Protein AF-A0A447TXH5-F1 (afdb_monomer_lite)

Organism: Salmonella enterica I (NCBI:txid59201)

Radius of gyration: 27.58 Å; chains: 1; bounding box: 100×33×68 Å

Secondary structure (DSSP, 8-state):
-EEEETTTTEEEEEE--S-GGG-HHHHHHHHHHHHHHHHHHHTTTS---EEEEEE--TTS---HHHHHHHHHHHHHTT-SEEEEEEHHHHHHHHHTS-HHHHHHHH--PPPTT-GGGGGGHHHHHHHHHHHHHHHHHHHHHHHHTS---------------------

Sequence (167 aa):
MMVFIKGQGVYYQVYAPEDASNNVLAAVNKIKDDFEGLRDYWHDICPIKKYYFVLNDKYKGSLPQLHKELIVLQSDFNLIDTGVIVAKDLERELFNLPDDMIRSVVGHLPDIDHEEYMFVSGFTCFISAWINFEKIARHKVFSAKQPNRPLFYRESSQCFSKKQNNF

Structure (mmCIF, N/CA/C/O backbone):
data_AF-A0A447TXH5-F1
#
_entry.id   AF-A0A447TXH5-F1
#
loop_
_atom_site.group_PDB
_atom_site.id
_atom_site.type_symbol
_atom_site.label_atom_id
_atom_site.label_alt_id
_atom_site.label_comp_id
_atom_site.label_asym_id
_atom_site.label_entity_id
_atom_site.label_seq_id
_atom_site.pdbx_PDB_ins_code
_atom_site.Cartn_x
_atom_site.Cartn_y
_atom_site.Cartn_z
_atom_site.occupancy
_atom_site.B_iso_or_equiv
_atom_site.auth_seq_id
_atom_site.auth_comp_id
_atom_site.auth_asym_id
_atom_site.auth_atom_id
_atom_site.pdbx_PDB_model_num
ATOM 1 N N . MET A 1 1 ? -7.672 -0.986 -6.796 1.00 77.50 1 MET A N 1
ATOM 2 C CA .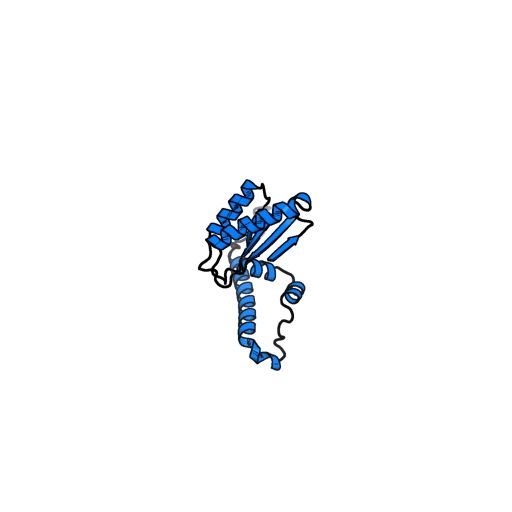 MET A 1 1 ? -7.638 -2.471 -6.796 1.00 77.50 1 MET A CA 1
ATOM 3 C C . MET A 1 1 ? -7.196 -2.906 -5.411 1.00 77.50 1 MET A C 1
ATOM 5 O O . MET A 1 1 ? -6.283 -2.276 -4.900 1.00 77.50 1 MET A O 1
ATOM 9 N N . MET A 1 2 ? -7.824 -3.920 -4.812 1.00 84.56 2 MET A N 1
ATOM 10 C CA . MET A 1 2 ? -7.513 -4.368 -3.446 1.00 84.56 2 MET A CA 1
ATOM 11 C C . MET A 1 2 ? -6.781 -5.715 -3.484 1.00 84.56 2 MET A C 1
ATOM 13 O O . MET A 1 2 ? -7.217 -6.633 -4.178 1.00 84.56 2 MET A O 1
ATOM 17 N N . VAL A 1 3 ? -5.688 -5.835 -2.734 1.00 88.25 3 VAL A N 1
ATOM 18 C CA . VAL A 1 3 ? -4.932 -7.082 -2.533 1.00 88.25 3 VAL A CA 1
ATOM 19 C C . VAL A 1 3 ? -4.923 -7.392 -1.041 1.00 88.25 3 VAL A C 1
ATOM 21 O O . VAL A 1 3 ? -4.721 -6.489 -0.235 1.00 88.25 3 VAL A O 1
ATOM 24 N N . PHE A 1 4 ? -5.138 -8.647 -0.644 1.00 91.00 4 PHE A N 1
ATOM 25 C CA . PHE A 1 4 ? -5.174 -9.014 0.773 1.00 91.00 4 PHE A CA 1
ATOM 26 C C . PHE A 1 4 ? -4.431 -10.316 1.070 1.00 91.00 4 PHE A C 1
ATOM 28 O O . PHE A 1 4 ? -4.410 -11.246 0.264 1.00 91.00 4 PHE A O 1
ATOM 35 N N . ILE A 1 5 ? -3.845 -10.387 2.264 1.00 90.12 5 ILE A N 1
ATOM 36 C CA . ILE A 1 5 ? -3.138 -11.559 2.783 1.00 90.12 5 ILE A CA 1
ATOM 37 C C . ILE A 1 5 ? -3.954 -12.122 3.948 1.00 90.12 5 ILE A C 1
ATOM 39 O O . ILE A 1 5 ? -3.801 -11.711 5.102 1.00 90.12 5 ILE A O 1
ATOM 43 N N . LYS A 1 6 ? -4.823 -13.093 3.638 1.00 82.75 6 LYS A N 1
ATOM 44 C CA . LYS A 1 6 ? -5.807 -13.670 4.574 1.00 82.75 6 LYS A CA 1
ATOM 45 C C . LYS A 1 6 ? -5.207 -14.098 5.918 1.00 82.75 6 LYS A C 1
ATOM 47 O O . LYS A 1 6 ? -5.761 -13.793 6.965 1.00 82.75 6 LYS A O 1
ATOM 52 N N . GLY A 1 7 ? -4.067 -14.793 5.898 1.00 85.50 7 GLY A N 1
ATOM 53 C CA . GLY A 1 7 ? -3.440 -15.329 7.114 1.00 85.50 7 GLY A CA 1
ATOM 54 C C . GLY A 1 7 ? -2.916 -14.260 8.079 1.00 85.50 7 GLY A C 1
ATOM 55 O O . GLY A 1 7 ? -2.661 -14.559 9.241 1.00 85.50 7 GLY A O 1
ATOM 56 N N . GLN A 1 8 ? -2.763 -13.020 7.612 1.00 89.25 8 GLN A N 1
ATOM 57 C CA . GLN A 1 8 ? -2.151 -11.937 8.379 1.00 89.25 8 GLN A CA 1
ATOM 58 C C . GLN A 1 8 ? -3.120 -10.775 8.653 1.00 89.25 8 GLN A C 1
ATOM 60 O O . GLN A 1 8 ? -2.806 -9.912 9.472 1.00 89.25 8 GLN A O 1
ATOM 65 N N . GLY A 1 9 ? -4.296 -10.751 8.011 1.00 91.31 9 GLY A N 1
ATOM 66 C CA . GLY A 1 9 ? -5.237 -9.627 8.100 1.00 91.31 9 GLY A CA 1
ATOM 67 C C . GLY A 1 9 ? -4.660 -8.336 7.512 1.00 91.31 9 GLY A C 1
ATOM 68 O O . GLY A 1 9 ? -4.902 -7.254 8.046 1.00 91.31 9 GLY A O 1
ATOM 69 N N . VAL A 1 10 ? -3.836 -8.462 6.466 1.00 94.69 10 VAL A N 1
ATOM 70 C CA . VAL A 1 10 ? -3.151 -7.339 5.812 1.00 94.69 10 VAL A CA 1
ATOM 71 C C . VAL A 1 10 ? -3.834 -7.033 4.493 1.00 94.69 10 VAL A C 1
ATOM 73 O O . VAL A 1 10 ? -4.009 -7.932 3.669 1.00 94.69 10 VAL A O 1
ATOM 76 N N . TYR A 1 11 ? -4.178 -5.767 4.295 1.00 95.00 11 TYR A N 1
ATOM 77 C CA . TYR A 1 11 ? -4.883 -5.282 3.119 1.00 95.00 11 TYR A CA 1
ATOM 78 C C . TYR A 1 11 ? -4.099 -4.144 2.465 1.00 95.00 11 TYR A C 1
ATOM 80 O O . TYR A 1 11 ? -3.591 -3.254 3.147 1.00 95.00 11 TYR A O 1
ATOM 88 N N . TYR A 1 12 ? -4.006 -4.190 1.140 1.00 94.50 12 TYR A N 1
ATOM 89 C CA . TYR A 1 12 ? -3.311 -3.224 0.300 1.00 94.50 12 TYR A CA 1
ATOM 90 C C . TYR A 1 12 ? -4.289 -2.645 -0.716 1.00 94.50 12 TYR A C 1
ATOM 92 O O . TYR A 1 12 ? -4.738 -3.350 -1.625 1.00 94.50 12 TYR A O 1
ATOM 100 N N . GLN A 1 13 ? -4.581 -1.354 -0.592 1.00 93.31 13 GLN A N 1
ATOM 101 C CA . GLN A 1 13 ? -5.396 -0.631 -1.556 1.00 93.31 13 GLN A CA 1
ATOM 102 C C . GLN A 1 13 ? -4.504 0.081 -2.568 1.00 93.31 13 GLN A C 1
ATOM 104 O O . GLN A 1 13 ? -3.811 1.039 -2.236 1.00 93.31 13 GLN A O 1
ATOM 109 N N . VAL A 1 14 ? -4.535 -0.376 -3.818 1.00 91.19 14 VAL A N 1
ATOM 110 C CA . VAL A 1 14 ? -3.768 0.206 -4.924 1.00 91.19 14 VAL A CA 1
ATOM 111 C C . VAL A 1 14 ? -4.558 1.329 -5.581 1.00 9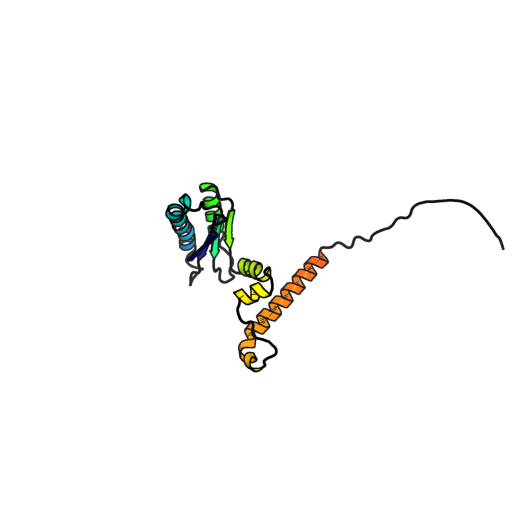1.19 14 VAL A C 1
ATOM 113 O O . VAL A 1 14 ? -5.638 1.097 -6.148 1.00 91.19 14 VAL A O 1
ATOM 116 N N . TYR A 1 15 ? -3.975 2.526 -5.547 1.00 88.19 15 TYR A N 1
ATOM 117 C CA . TYR A 1 15 ? -4.491 3.747 -6.146 1.00 88.19 15 TYR A CA 1
ATOM 118 C C . TYR A 1 15 ? -3.459 4.366 -7.099 1.00 88.19 15 TYR A C 1
ATOM 120 O O . TYR A 1 15 ? -2.410 4.867 -6.693 1.00 88.19 15 TYR A O 1
ATOM 128 N N . ALA A 1 16 ? -3.777 4.337 -8.393 1.00 83.12 16 ALA A N 1
ATOM 129 C CA . ALA A 1 16 ? -2.930 4.854 -9.462 1.00 83.12 16 ALA A CA 1
ATOM 130 C C . ALA A 1 16 ? -3.722 5.832 -10.347 1.00 83.12 16 ALA A C 1
ATOM 132 O O . ALA A 1 16 ? -4.208 5.437 -11.405 1.00 83.12 16 ALA A O 1
ATOM 133 N N . PRO A 1 17 ? -3.919 7.089 -9.907 1.00 74.88 17 PRO A N 1
ATOM 134 C CA . PRO A 1 17 ? -4.627 8.083 -10.703 1.00 74.88 17 PRO A CA 1
ATOM 135 C C . PRO A 1 17 ? -3.781 8.527 -11.904 1.00 74.88 17 PRO A C 1
ATOM 137 O O . PRO A 1 17 ? -2.564 8.696 -11.789 1.00 74.88 17 PRO A O 1
ATOM 140 N N . GLU A 1 18 ? -4.428 8.790 -13.042 1.00 69.50 18 GLU A N 1
ATOM 141 C CA . GLU A 1 18 ? -3.750 9.383 -14.202 1.00 69.50 18 GLU A CA 1
ATOM 142 C C . GLU A 1 18 ? -3.209 10.784 -13.887 1.00 69.50 18 GLU A C 1
ATOM 144 O O . GLU A 1 18 ? -2.097 11.092 -14.300 1.00 69.50 18 GLU A O 1
ATOM 149 N N . ASP A 1 19 ? -3.898 11.580 -13.061 1.00 65.75 19 ASP A N 1
ATOM 150 C CA . ASP A 1 19 ? -3.444 12.898 -12.600 1.00 65.75 19 ASP A CA 1
ATOM 151 C C . ASP A 1 19 ? -3.425 13.000 -11.068 1.00 65.75 19 ASP A C 1
ATOM 153 O O . ASP A 1 19 ? -4.430 13.271 -10.411 1.00 65.75 19 ASP A O 1
ATOM 157 N N . ALA A 1 20 ? -2.241 12.820 -10.477 1.00 57.44 20 ALA A N 1
ATOM 158 C CA . ALA A 1 20 ? -2.044 12.885 -9.026 1.00 57.44 20 ALA A CA 1
ATOM 159 C C . ALA A 1 20 ? -2.152 14.313 -8.446 1.00 57.44 20 ALA A C 1
ATOM 161 O O . ALA A 1 20 ? -2.422 14.479 -7.258 1.00 57.44 20 ALA A O 1
ATOM 162 N N . SER A 1 21 ? -1.941 15.353 -9.263 1.00 57.94 21 SER A N 1
ATOM 163 C CA . SER A 1 21 ? -1.790 16.738 -8.789 1.00 57.94 21 SER A CA 1
ATOM 164 C C . SER A 1 21 ? -3.104 17.453 -8.446 1.00 57.94 21 SER A C 1
ATOM 166 O O . SER A 1 21 ? -3.064 18.411 -7.683 1.00 57.94 21 SER A O 1
ATOM 168 N N . ASN A 1 22 ? -4.256 16.981 -8.935 1.00 57.34 22 ASN A N 1
ATOM 169 C CA . ASN A 1 22 ? -5.542 17.675 -8.752 1.00 57.34 22 ASN A CA 1
ATOM 170 C C . ASN A 1 22 ? -6.485 17.026 -7.730 1.00 57.34 22 ASN A C 1
ATOM 172 O O . ASN A 1 22 ? -7.573 17.541 -7.503 1.00 57.34 22 ASN A O 1
ATOM 176 N N . ASN A 1 23 ? -6.101 15.913 -7.098 1.00 72.44 23 ASN A N 1
ATOM 177 C CA . ASN A 1 23 ? -7.082 15.035 -6.454 1.00 72.44 23 ASN A CA 1
ATOM 178 C C . ASN A 1 23 ? -6.683 14.547 -5.057 1.00 72.44 23 ASN A C 1
ATOM 180 O O . ASN A 1 23 ? -6.960 13.411 -4.684 1.00 72.44 23 ASN A O 1
ATOM 184 N N . VAL A 1 24 ? -6.067 15.413 -4.247 1.00 76.81 24 VAL A N 1
ATOM 185 C CA . VAL A 1 24 ? -5.735 15.070 -2.852 1.00 76.81 24 VAL A CA 1
ATOM 186 C C . VAL A 1 24 ? -6.992 14.736 -2.047 1.00 76.81 24 VAL A C 1
ATOM 188 O O . VAL A 1 24 ? -7.037 13.706 -1.384 1.00 76.81 24 VAL A O 1
ATOM 191 N N . LEU A 1 25 ? -8.037 15.559 -2.170 1.00 82.38 25 LEU A N 1
ATOM 192 C CA . LEU A 1 25 ? -9.331 15.307 -1.529 1.00 82.38 25 LEU A CA 1
ATOM 193 C C . LEU A 1 25 ? -9.966 14.007 -2.027 1.00 82.38 25 LEU A C 1
ATOM 195 O O . LEU A 1 25 ? -10.459 13.224 -1.226 1.00 82.38 25 LEU A O 1
ATOM 199 N N . ALA A 1 26 ? -9.901 13.740 -3.333 1.00 84.44 26 ALA A N 1
ATOM 200 C CA . ALA A 1 26 ? -10.420 12.496 -3.890 1.00 84.44 26 ALA A CA 1
ATOM 201 C C . ALA A 1 26 ? -9.650 11.271 -3.372 1.00 84.44 26 ALA A C 1
ATOM 203 O O . ALA A 1 26 ? -10.262 10.251 -3.082 1.00 84.44 26 ALA A O 1
ATOM 204 N N . ALA A 1 27 ? -8.329 11.373 -3.202 1.00 86.31 27 ALA A N 1
ATOM 205 C CA . ALA A 1 27 ? -7.516 10.302 -2.633 1.00 86.31 27 ALA A CA 1
ATOM 206 C C . ALA A 1 27 ? -7.837 10.057 -1.148 1.00 86.31 27 ALA A C 1
ATOM 208 O O . ALA A 1 27 ? -7.951 8.906 -0.739 1.00 86.31 27 ALA A O 1
ATOM 209 N N . VAL A 1 28 ? -8.032 11.120 -0.359 1.00 89.19 28 VAL A N 1
ATOM 210 C CA . VAL A 1 28 ? -8.453 11.022 1.051 1.00 89.19 28 VAL A CA 1
ATOM 211 C C . VAL A 1 28 ? -9.842 10.393 1.169 1.00 89.19 28 VAL A C 1
ATOM 213 O O . VAL A 1 28 ? -10.018 9.453 1.937 1.00 89.19 28 VAL A O 1
ATOM 216 N N . ASN A 1 29 ? -10.813 10.851 0.375 1.00 89.94 29 ASN A N 1
ATOM 217 C CA . ASN A 1 29 ? -12.155 10.262 0.366 1.00 89.94 29 ASN A CA 1
ATOM 218 C C . ASN A 1 29 ? -12.098 8.790 -0.040 1.00 89.94 29 ASN A C 1
ATOM 220 O O . ASN A 1 29 ? -12.687 7.943 0.615 1.00 89.94 29 ASN A O 1
ATOM 224 N N . LYS A 1 30 ? -11.281 8.462 -1.044 1.00 90.19 30 LYS A N 1
ATOM 225 C CA . LYS A 1 30 ? -11.099 7.084 -1.488 1.00 90.19 30 LYS A CA 1
ATOM 226 C C . LYS A 1 30 ? -10.508 6.176 -0.410 1.00 90.19 30 LYS A C 1
ATOM 228 O O . LYS A 1 30 ? -10.913 5.024 -0.320 1.00 90.19 30 LYS A O 1
ATOM 233 N N . ILE A 1 31 ? -9.585 6.678 0.415 1.00 92.38 31 ILE A N 1
ATOM 234 C CA . ILE A 1 31 ? -9.069 5.935 1.573 1.00 92.38 31 ILE A CA 1
ATOM 235 C C . ILE A 1 31 ? -10.212 5.554 2.522 1.00 92.38 31 ILE A C 1
ATOM 237 O O . ILE A 1 31 ? -10.266 4.396 2.933 1.00 92.38 31 ILE A O 1
ATOM 241 N N . LYS A 1 32 ? -11.113 6.496 2.833 1.00 91.88 32 LYS A N 1
ATOM 242 C CA . LYS A 1 32 ? -12.262 6.268 3.723 1.00 91.88 32 LYS A CA 1
ATOM 243 C C . LYS A 1 32 ? -13.267 5.307 3.113 1.00 91.88 32 LYS A C 1
ATOM 245 O O . LYS A 1 32 ? -13.521 4.259 3.696 1.00 91.88 32 LYS A O 1
ATOM 250 N N . ASP A 1 33 ? -13.761 5.632 1.923 1.00 92.75 33 ASP A N 1
ATOM 251 C CA . ASP A 1 33 ? -14.823 4.882 1.253 1.00 92.75 33 ASP A CA 1
ATOM 252 C C . ASP A 1 33 ? -14.402 3.423 1.017 1.00 92.75 33 ASP A C 1
ATOM 254 O O . ASP A 1 33 ? -15.156 2.487 1.290 1.00 92.75 33 ASP A O 1
ATOM 258 N N . ASP A 1 34 ? -13.163 3.213 0.550 1.00 92.06 34 ASP A N 1
ATOM 259 C CA . ASP A 1 34 ? -12.651 1.867 0.295 1.00 92.06 34 ASP A CA 1
ATOM 260 C C . ASP A 1 34 ? -12.403 1.103 1.615 1.00 92.06 34 ASP A C 1
ATOM 262 O O . ASP A 1 34 ? -12.606 -0.112 1.653 1.00 92.06 34 ASP A O 1
ATOM 266 N N . PHE A 1 35 ? -11.987 1.777 2.697 1.00 93.50 35 PHE A N 1
ATOM 267 C CA . PHE A 1 35 ? -11.786 1.145 4.008 1.00 93.50 35 PHE A CA 1
ATOM 268 C C . PHE A 1 35 ? -13.110 0.759 4.677 1.00 93.50 35 PHE A C 1
ATOM 270 O O . PHE A 1 35 ? -13.230 -0.357 5.183 1.00 93.50 35 PHE A O 1
ATOM 277 N N . GLU A 1 36 ? -14.101 1.650 4.671 1.00 92.44 36 GLU A N 1
ATOM 278 C CA . GLU A 1 36 ? -15.434 1.387 5.222 1.00 92.44 36 GLU A CA 1
ATOM 279 C C . GLU A 1 36 ? -16.096 0.227 4.487 1.00 92.44 36 GLU A C 1
ATOM 281 O O . GLU A 1 36 ? -16.483 -0.756 5.119 1.00 92.44 36 GLU A O 1
ATOM 286 N N . GLY A 1 37 ? -16.091 0.265 3.149 1.00 91.44 37 GLY A N 1
ATOM 287 C CA . GLY A 1 37 ? -16.574 -0.850 2.343 1.00 91.44 37 GLY A CA 1
ATOM 288 C C . GLY A 1 37 ? -15.827 -2.147 2.662 1.00 91.44 37 GLY A C 1
ATOM 289 O O . GLY A 1 37 ? -16.443 -3.187 2.882 1.00 91.44 37 GLY A O 1
ATOM 290 N N . LEU A 1 38 ? -14.496 -2.109 2.756 1.00 90.88 38 LEU A N 1
ATOM 291 C CA . LEU A 1 38 ? -13.718 -3.296 3.108 1.00 90.88 38 LEU A CA 1
ATOM 292 C C . LEU A 1 38 ? -14.129 -3.861 4.472 1.00 90.88 38 LEU A C 1
ATOM 294 O O . LEU A 1 38 ? -14.295 -5.074 4.605 1.00 90.88 38 LEU A O 1
ATOM 298 N N . ARG A 1 39 ? -14.293 -3.002 5.476 1.00 90.44 39 ARG A N 1
ATOM 299 C CA . ARG A 1 39 ? -14.673 -3.419 6.824 1.00 90.44 39 ARG A CA 1
ATOM 300 C C . ARG A 1 39 ? -16.062 -4.046 6.831 1.00 90.44 39 ARG A C 1
ATOM 302 O O . ARG A 1 39 ? -16.211 -5.140 7.366 1.00 90.44 39 ARG A O 1
ATOM 309 N N . ASP A 1 40 ? -17.030 -3.407 6.193 1.00 90.94 40 ASP A N 1
ATOM 310 C CA . ASP A 1 40 ? -18.420 -3.863 6.201 1.00 90.94 40 ASP A CA 1
ATOM 311 C C . ASP A 1 40 ? -18.587 -5.235 5.525 1.00 90.94 40 ASP A C 1
ATOM 313 O O . ASP A 1 40 ? -19.410 -6.040 5.953 1.00 90.94 40 ASP A O 1
ATOM 317 N N . TYR A 1 41 ? -17.773 -5.543 4.508 1.00 88.62 41 TYR A N 1
ATOM 318 C CA . TYR A 1 41 ? -17.823 -6.840 3.823 1.00 88.62 41 TYR A CA 1
ATOM 319 C C . TYR A 1 41 ? -16.905 -7.912 4.424 1.00 88.62 41 TYR A C 1
ATOM 321 O O . TYR A 1 41 ? -17.254 -9.094 4.404 1.00 88.62 41 TYR A O 1
ATOM 329 N N . TRP A 1 42 ? -15.712 -7.546 4.906 1.00 87.38 42 TRP A N 1
ATOM 330 C CA . TRP A 1 42 ? -14.658 -8.520 5.220 1.00 87.38 42 TRP A CA 1
ATOM 331 C C . TRP A 1 42 ? -14.314 -8.634 6.696 1.00 87.38 42 TRP A C 1
ATOM 333 O O . TRP A 1 42 ? -13.714 -9.642 7.067 1.00 87.38 42 TRP A O 1
ATOM 343 N N . HIS A 1 43 ? -14.665 -7.664 7.543 1.00 85.50 43 HIS A N 1
ATOM 344 C CA . HIS A 1 43 ? -14.178 -7.640 8.925 1.00 85.50 43 HIS A CA 1
ATOM 345 C C . HIS A 1 43 ? -14.615 -8.870 9.731 1.00 85.50 43 HIS A C 1
ATOM 347 O O . HIS A 1 43 ? -13.796 -9.446 10.448 1.00 85.50 43 HIS A O 1
ATOM 353 N N . ASP A 1 44 ? -15.848 -9.335 9.529 1.00 86.12 44 ASP A N 1
ATOM 354 C CA . ASP A 1 44 ? -16.386 -10.519 10.210 1.00 86.12 44 ASP A CA 1
ATOM 355 C C . ASP A 1 44 ? -15.753 -11.835 9.722 1.00 86.12 44 ASP A C 1
ATOM 357 O O . ASP A 1 44 ? -15.712 -12.827 10.450 1.00 86.12 44 ASP A O 1
ATOM 361 N N . ILE A 1 45 ? -15.230 -11.856 8.491 1.00 87.62 45 ILE A N 1
ATOM 362 C CA . ILE A 1 45 ? -14.626 -13.045 7.867 1.00 87.62 45 ILE A CA 1
ATOM 363 C C . ILE A 1 45 ? -13.117 -13.092 8.136 1.00 87.62 45 ILE A C 1
ATOM 365 O O . ILE A 1 45 ? -12.540 -14.147 8.412 1.00 87.62 45 ILE A O 1
ATOM 369 N N . CYS A 1 46 ? -12.452 -11.949 7.992 1.00 88.00 46 CYS A N 1
ATOM 370 C CA . CYS A 1 46 ? -11.018 -11.779 8.146 1.00 88.00 46 CYS A CA 1
ATOM 371 C C . CYS A 1 46 ? -10.743 -10.373 8.700 1.00 88.00 46 CYS A C 1
ATOM 373 O O . CYS A 1 46 ? -10.647 -9.414 7.923 1.00 88.00 46 CYS A O 1
ATOM 375 N N . PRO A 1 47 ? -10.580 -10.250 10.031 1.00 90.44 47 PRO A N 1
ATOM 376 C CA . PRO A 1 47 ? -10.378 -8.967 10.682 1.00 90.44 47 PRO A CA 1
ATOM 377 C C . PRO A 1 47 ? -9.218 -8.189 10.070 1.00 90.44 47 PRO A C 1
ATOM 379 O O . PRO A 1 47 ? -8.109 -8.707 9.889 1.00 90.44 47 PRO A O 1
ATOM 382 N N . ILE A 1 48 ? -9.486 -6.923 9.772 1.00 92.75 48 ILE A N 1
ATOM 383 C CA . ILE A 1 48 ? -8.496 -5.996 9.236 1.00 92.75 48 ILE A CA 1
ATOM 384 C C . ILE A 1 48 ? -7.552 -5.627 10.376 1.00 92.75 48 ILE A C 1
ATOM 386 O O . ILE A 1 48 ? -7.961 -5.010 11.355 1.00 92.75 48 ILE A O 1
ATOM 390 N N . LYS A 1 49 ? -6.289 -6.035 10.257 1.00 94.38 49 LYS A N 1
ATOM 391 C CA . LYS A 1 49 ? -5.238 -5.741 11.239 1.00 94.38 49 LYS A CA 1
ATOM 392 C C . LYS A 1 49 ? -4.277 -4.685 10.732 1.00 94.38 49 LYS A C 1
ATOM 394 O O . LYS A 1 49 ? -3.819 -3.862 11.517 1.00 94.38 49 LYS A O 1
ATOM 399 N N . LYS A 1 50 ? -3.944 -4.736 9.441 1.00 95.62 50 LYS A N 1
ATOM 400 C CA . LYS A 1 50 ? -3.057 -3.770 8.795 1.00 95.62 50 LYS A CA 1
ATOM 401 C C . LYS A 1 50 ? -3.656 -3.292 7.487 1.00 95.62 50 LYS A C 1
ATOM 403 O O . LYS A 1 50 ? -4.174 -4.108 6.720 1.00 95.62 50 LYS A O 1
ATOM 408 N N . TYR A 1 51 ? -3.547 -1.996 7.235 1.00 96.06 51 TYR A N 1
ATOM 409 C CA . TYR A 1 51 ? -4.098 -1.374 6.038 1.00 96.06 51 TYR A CA 1
ATOM 410 C C . TYR A 1 51 ? -3.085 -0.427 5.397 1.00 96.06 51 TYR A C 1
ATOM 412 O O . TYR A 1 51 ? -2.675 0.565 5.999 1.00 96.06 51 TYR A O 1
ATOM 420 N N . TYR A 1 52 ? -2.690 -0.731 4.163 1.00 95.94 52 TYR A N 1
ATOM 421 C CA . TYR A 1 52 ? -1.714 0.054 3.418 1.00 95.94 52 TYR A CA 1
ATOM 422 C C . TYR A 1 52 ? -2.329 0.643 2.155 1.00 95.94 52 TYR A C 1
ATOM 424 O O . TYR A 1 52 ? -2.962 -0.057 1.363 1.00 95.94 52 TYR A O 1
ATOM 432 N N . PHE A 1 53 ? -2.089 1.932 1.938 1.00 94.62 53 PHE A N 1
ATOM 433 C CA . PHE A 1 53 ? -2.501 2.635 0.733 1.00 94.62 53 PHE A CA 1
ATOM 434 C C . PHE A 1 53 ? -1.316 2.741 -0.228 1.00 94.62 53 PHE A C 1
ATOM 436 O O . PHE A 1 53 ? -0.360 3.475 0.023 1.00 94.62 53 PHE A O 1
ATOM 443 N N . VAL A 1 54 ? -1.359 1.983 -1.321 1.00 92.44 54 VAL A N 1
ATOM 444 C CA . VAL A 1 54 ? -0.304 1.951 -2.336 1.00 92.44 54 VAL A CA 1
ATOM 445 C C . VAL A 1 54 ? -0.596 3.028 -3.373 1.00 92.44 54 VAL A C 1
ATOM 447 O O . VAL A 1 54 ? -1.500 2.883 -4.198 1.00 92.44 54 VAL A O 1
ATOM 450 N N . LEU A 1 55 ? 0.166 4.116 -3.317 1.00 89.75 55 LEU A N 1
ATOM 451 C CA . LEU A 1 55 ? 0.010 5.276 -4.183 1.00 89.75 55 LEU A CA 1
ATOM 452 C C . LEU A 1 55 ? 1.044 5.234 -5.310 1.00 89.75 55 LEU A C 1
ATOM 454 O O . LEU A 1 55 ? 2.249 5.243 -5.052 1.00 89.75 55 LEU A O 1
ATOM 458 N N . ASN A 1 56 ? 0.582 5.303 -6.560 1.00 85.31 56 ASN A N 1
ATOM 459 C CA . ASN A 1 56 ? 1.464 5.712 -7.651 1.00 85.31 56 ASN A CA 1
ATOM 460 C C . ASN A 1 56 ? 1.702 7.224 -7.553 1.00 85.31 56 ASN A C 1
ATOM 462 O O . ASN A 1 56 ? 0.924 8.038 -8.052 1.00 85.31 56 ASN A O 1
ATOM 466 N N . ASP A 1 57 ? 2.784 7.594 -6.881 1.00 82.31 57 ASP A N 1
ATOM 467 C CA . ASP A 1 57 ? 3.180 8.979 -6.659 1.00 82.31 57 ASP A CA 1
ATOM 468 C C . ASP A 1 57 ? 3.862 9.610 -7.882 1.00 82.31 57 ASP A C 1
ATOM 470 O O . ASP A 1 57 ? 4.233 10.785 -7.836 1.00 82.31 57 ASP A O 1
ATOM 474 N N . LYS A 1 58 ? 4.063 8.849 -8.969 1.00 81.50 58 LYS A N 1
ATOM 475 C CA . LYS A 1 58 ? 4.895 9.243 -10.117 1.00 81.50 58 LYS A CA 1
ATOM 476 C C . LYS A 1 58 ? 6.262 9.791 -9.670 1.00 81.50 58 LYS A C 1
ATOM 478 O O . LYS A 1 58 ? 6.755 10.755 -10.256 1.00 81.50 58 LYS A O 1
ATOM 483 N N . TYR A 1 59 ? 6.837 9.215 -8.607 1.00 76.69 59 TYR A N 1
ATOM 484 C CA . TYR A 1 59 ? 8.091 9.646 -7.974 1.00 76.69 59 TYR A CA 1
ATOM 485 C C . TYR A 1 59 ? 8.087 11.080 -7.408 1.00 76.69 59 TYR A C 1
ATOM 487 O O . TYR A 1 59 ? 9.147 11.669 -7.187 1.00 76.69 59 TYR A O 1
ATOM 495 N N . LYS A 1 60 ? 6.908 11.660 -7.151 1.00 79.19 60 LYS A N 1
ATOM 496 C CA . LYS A 1 60 ? 6.758 12.986 -6.522 1.00 79.19 60 LYS A CA 1
ATOM 497 C C . LYS A 1 60 ? 6.608 12.917 -4.998 1.00 79.19 60 LYS A C 1
ATOM 499 O O . LYS A 1 60 ? 6.548 13.963 -4.353 1.00 79.19 60 LYS A O 1
ATOM 504 N N . GLY A 1 61 ? 6.578 11.718 -4.418 1.00 77.69 61 GLY A N 1
ATOM 505 C CA . GLY A 1 61 ? 6.342 11.489 -2.999 1.00 77.69 61 GLY A CA 1
ATOM 506 C C . GLY A 1 61 ? 4.861 11.505 -2.615 1.00 77.69 61 GLY A C 1
ATOM 507 O O . GLY A 1 61 ? 3.974 11.852 -3.395 1.00 77.69 61 GLY A O 1
ATOM 508 N N . SER A 1 62 ? 4.587 11.113 -1.371 1.00 81.44 62 SER A N 1
ATOM 509 C CA . SER A 1 62 ? 3.235 11.084 -0.813 1.00 81.44 62 SER A CA 1
ATOM 510 C C . SER A 1 62 ? 2.869 12.397 -0.121 1.00 81.44 62 SER A C 1
ATOM 512 O O . SER A 1 62 ? 3.692 13.070 0.499 1.00 81.44 62 SER A O 1
ATOM 514 N N . LEU A 1 63 ? 1.589 12.755 -0.212 1.00 84.69 63 LEU A N 1
ATOM 515 C CA . LEU A 1 63 ? 1.044 13.953 0.419 1.00 84.69 63 LEU A CA 1
ATOM 516 C C . LEU A 1 63 ? 0.840 13.723 1.927 1.00 84.69 63 LEU A C 1
ATOM 518 O O . LEU A 1 63 ? 0.247 12.708 2.302 1.00 84.69 63 LEU A O 1
ATOM 522 N N . PRO A 1 64 ? 1.207 14.679 2.805 1.00 87.94 64 PRO A N 1
ATOM 523 C CA . PRO A 1 64 ? 1.021 14.548 4.256 1.00 87.94 64 PRO A CA 1
ATOM 524 C C . PRO A 1 64 ? -0.428 14.293 4.690 1.00 87.94 64 PRO A C 1
ATOM 526 O O . PRO A 1 64 ? -0.667 13.720 5.746 1.00 87.94 64 PRO A O 1
ATOM 529 N N . GLN A 1 65 ? -1.402 14.726 3.885 1.00 89.81 65 GLN A N 1
ATOM 530 C CA . GLN A 1 65 ? -2.828 14.550 4.168 1.00 89.81 65 GLN A CA 1
ATOM 531 C C . GLN A 1 65 ? -3.241 13.071 4.165 1.00 89.81 65 GLN A C 1
ATOM 533 O O . GLN A 1 65 ? -4.038 12.674 5.006 1.00 89.81 65 GLN A O 1
ATOM 538 N N . LEU A 1 66 ? -2.642 12.248 3.297 1.00 90.62 66 LEU A N 1
ATOM 539 C CA . LEU A 1 66 ? -2.917 10.807 3.240 1.00 90.62 66 LEU A CA 1
ATOM 540 C C . LEU A 1 66 ? -2.404 10.095 4.494 1.00 90.62 66 LEU A C 1
ATOM 542 O O . LEU A 1 66 ? -3.095 9.261 5.065 1.00 90.62 66 LEU A O 1
ATOM 546 N N . HIS A 1 67 ? -1.209 10.474 4.957 1.00 92.19 67 HIS A N 1
ATOM 547 C CA . HIS A 1 67 ? -0.638 9.942 6.197 1.00 92.19 67 HIS A CA 1
ATOM 548 C C . HIS A 1 67 ? -1.483 10.308 7.412 1.00 92.19 67 HIS A C 1
ATOM 550 O O . HIS A 1 67 ? -1.740 9.455 8.253 1.00 92.19 67 HIS A O 1
ATOM 556 N N . LYS A 1 68 ? -1.948 11.562 7.493 1.00 93.75 68 LYS A N 1
ATOM 557 C CA . LYS A 1 68 ? -2.839 12.001 8.577 1.00 93.75 68 LYS A CA 1
ATOM 558 C C . LYS A 1 68 ? -4.118 11.174 8.619 1.00 93.75 68 LYS A C 1
ATOM 560 O O . LYS A 1 68 ? -4.505 10.742 9.696 1.00 93.75 68 LYS A O 1
ATOM 565 N N . GLU A 1 69 ? -4.734 10.945 7.465 1.00 94.00 69 GLU A N 1
ATOM 566 C CA . GLU A 1 69 ? -5.959 10.153 7.375 1.00 94.00 69 GLU A CA 1
ATOM 567 C C . GLU A 1 69 ? -5.743 8.708 7.845 1.00 94.00 69 GLU A C 1
ATOM 569 O O . GLU A 1 69 ? -6.510 8.193 8.649 1.00 94.00 69 GLU A O 1
ATOM 574 N N . LEU A 1 70 ? -4.649 8.069 7.424 1.00 94.19 70 LEU A N 1
ATOM 575 C CA . LEU A 1 70 ? -4.335 6.704 7.849 1.00 94.19 70 LEU A CA 1
ATOM 576 C C . LEU A 1 70 ? -4.042 6.599 9.353 1.00 94.19 70 LEU A C 1
ATOM 578 O O . LEU A 1 70 ? -4.499 5.654 9.985 1.00 94.19 70 LEU A O 1
ATOM 582 N N . ILE A 1 71 ? -3.363 7.586 9.948 1.00 94.94 71 ILE A N 1
ATOM 583 C CA . ILE A 1 71 ? -3.131 7.641 11.404 1.00 94.94 71 ILE A CA 1
ATOM 584 C C . ILE A 1 71 ? -4.455 7.762 12.177 1.00 94.94 71 ILE A C 1
ATOM 586 O O . ILE A 1 71 ? -4.612 7.151 13.239 1.00 94.94 71 ILE A O 1
ATOM 590 N N . VAL A 1 72 ? -5.405 8.543 11.652 1.00 95.00 72 VAL A N 1
ATOM 591 C CA . VAL A 1 72 ? -6.754 8.653 12.226 1.00 95.00 72 VAL A CA 1
ATOM 592 C C . VAL A 1 72 ? -7.458 7.301 12.142 1.00 95.00 72 VAL A C 1
ATOM 594 O O . VAL A 1 72 ? -7.842 6.767 13.178 1.00 95.00 72 VAL A O 1
ATOM 597 N N . LEU A 1 73 ? -7.500 6.677 10.960 1.00 94.00 73 LEU A N 1
ATOM 598 C CA . LEU A 1 73 ? -8.084 5.341 10.779 1.00 94.00 73 LEU A CA 1
ATOM 599 C C . LEU A 1 73 ? -7.451 4.281 11.687 1.00 94.00 73 LEU A C 1
ATOM 601 O O . LEU A 1 73 ? -8.150 3.430 12.237 1.00 94.00 73 LEU A O 1
ATOM 605 N N . GLN A 1 74 ? -6.130 4.323 11.862 1.00 95.62 74 GLN A N 1
ATOM 606 C CA . GLN A 1 74 ? -5.424 3.406 12.750 1.00 95.62 74 GLN A CA 1
ATOM 607 C C . GLN A 1 74 ? -5.927 3.513 14.186 1.00 95.62 74 GLN A C 1
ATOM 609 O O . GLN A 1 74 ? -6.117 2.492 14.848 1.00 95.62 74 GLN A O 1
ATOM 614 N N . SER A 1 75 ? -6.148 4.742 14.647 1.00 95.12 75 SER A N 1
ATOM 615 C CA . SER A 1 75 ? -6.591 5.031 16.007 1.00 95.12 75 SER A CA 1
ATOM 616 C C . SER A 1 75 ? -8.074 4.698 16.188 1.00 95.12 75 SER A C 1
ATOM 618 O O . SER A 1 75 ? -8.433 4.010 17.140 1.00 95.12 75 SER A O 1
ATOM 620 N N . ASP A 1 76 ? -8.918 5.111 15.242 1.00 95.06 76 ASP A N 1
ATOM 621 C CA . ASP A 1 76 ? -10.372 4.922 15.286 1.00 95.06 76 ASP A CA 1
ATOM 622 C C . ASP A 1 76 ? -10.770 3.439 15.255 1.00 95.06 76 ASP A C 1
ATOM 624 O O . ASP A 1 76 ? -11.754 3.037 15.879 1.00 95.06 76 ASP A O 1
ATOM 628 N N . PHE A 1 77 ? -9.985 2.608 14.561 1.00 92.56 77 PHE A N 1
ATOM 629 C CA . PHE A 1 77 ? -10.273 1.183 14.374 1.00 92.56 77 PHE A CA 1
ATOM 630 C C . PHE A 1 77 ? -9.287 0.240 15.066 1.00 92.56 77 PHE A C 1
ATOM 632 O O . PHE A 1 77 ? -9.351 -0.969 14.843 1.00 92.56 77 PHE A O 1
ATOM 639 N N . ASN A 1 78 ? -8.408 0.763 15.928 1.00 93.81 78 ASN A N 1
ATOM 640 C CA . ASN A 1 78 ? -7.391 -0.006 16.657 1.00 93.81 78 ASN A CA 1
ATOM 641 C C . ASN A 1 78 ? -6.567 -0.940 15.747 1.00 93.81 78 ASN A C 1
ATOM 643 O O . ASN A 1 78 ? -6.312 -2.103 16.080 1.00 93.81 78 ASN A O 1
ATOM 647 N N . LEU A 1 79 ? -6.169 -0.443 14.573 1.00 94.75 79 LEU A N 1
ATOM 648 C CA . LEU A 1 79 ? -5.358 -1.212 13.630 1.00 94.75 79 LEU A CA 1
ATOM 649 C C . LEU A 1 79 ? -3.925 -1.342 14.163 1.00 94.75 79 LEU A C 1
ATOM 651 O O . LEU A 1 79 ? -3.374 -0.422 14.768 1.00 94.75 79 LEU A O 1
ATOM 655 N N . ILE A 1 80 ? -3.296 -2.487 13.900 1.00 96.00 80 ILE A N 1
ATOM 656 C CA . ILE A 1 80 ? -1.909 -2.745 14.307 1.00 96.00 80 ILE A CA 1
ATOM 657 C C . ILE A 1 80 ? -0.964 -1.789 13.582 1.00 96.00 80 ILE A C 1
ATOM 659 O O . ILE A 1 80 ? -0.026 -1.280 14.188 1.00 96.00 80 ILE A O 1
ATOM 663 N N . ASP A 1 81 ? -1.193 -1.580 12.286 1.00 95.88 81 ASP A N 1
ATOM 664 C CA . ASP A 1 81 ? -0.344 -0.725 11.466 1.00 95.88 81 ASP A CA 1
ATOM 665 C C . ASP A 1 81 ? -1.097 -0.168 10.256 1.00 95.88 81 ASP A C 1
ATOM 667 O O . ASP A 1 81 ? -1.945 -0.850 9.666 1.00 95.88 81 ASP A O 1
ATOM 671 N N . THR A 1 82 ? -0.758 1.057 9.868 1.00 96.38 82 THR A N 1
ATOM 672 C CA . THR A 1 82 ? -1.247 1.681 8.638 1.00 96.38 82 THR A CA 1
ATOM 673 C C . THR A 1 82 ? -0.150 2.493 7.973 1.00 96.38 82 THR A C 1
ATOM 675 O O . THR A 1 82 ? 0.769 2.977 8.631 1.00 96.38 82 THR A O 1
ATOM 678 N N . GLY A 1 83 ? -0.228 2.672 6.656 1.00 94.38 83 GLY A N 1
ATOM 679 C CA . GLY A 1 83 ? 0.767 3.499 5.982 1.00 94.38 83 GLY A CA 1
ATOM 680 C C . GLY A 1 83 ? 0.524 3.715 4.501 1.00 94.38 83 GLY A C 1
ATOM 681 O O . GLY A 1 83 ? -0.230 2.986 3.855 1.00 94.38 83 GLY A O 1
ATOM 682 N N . VAL A 1 84 ? 1.188 4.737 3.965 1.00 94.12 84 VAL A N 1
ATOM 683 C CA . VAL A 1 84 ? 1.266 4.963 2.521 1.00 94.12 84 VAL A CA 1
ATOM 684 C C . VAL A 1 84 ? 2.516 4.275 1.992 1.00 94.12 84 VAL A C 1
ATOM 686 O O . VAL A 1 84 ? 3.608 4.516 2.500 1.00 94.12 84 VAL A O 1
ATOM 689 N N . ILE A 1 85 ? 2.356 3.468 0.950 1.00 93.38 85 ILE A N 1
ATOM 690 C CA . ILE A 1 85 ? 3.457 2.855 0.208 1.00 93.38 85 ILE A CA 1
ATOM 691 C C . ILE A 1 85 ? 3.564 3.587 -1.128 1.00 93.38 85 ILE A C 1
ATOM 693 O O . ILE A 1 85 ? 2.592 3.626 -1.884 1.00 93.38 85 ILE A O 1
ATOM 697 N N . VAL A 1 86 ? 4.721 4.182 -1.418 1.00 91.56 86 VAL A N 1
ATOM 698 C CA . VAL A 1 86 ? 4.976 4.845 -2.711 1.00 91.56 86 VAL A CA 1
ATOM 699 C C . VAL A 1 86 ? 5.851 3.990 -3.628 1.00 91.56 86 VAL A C 1
ATOM 701 O O . VAL A 1 86 ? 6.400 2.972 -3.201 1.00 91.56 86 VAL A O 1
ATOM 704 N N . ALA A 1 87 ? 6.038 4.413 -4.885 1.00 89.06 87 ALA A N 1
ATOM 705 C CA . ALA A 1 87 ? 6.848 3.674 -5.859 1.00 89.06 87 ALA A CA 1
ATOM 706 C C . ALA A 1 87 ? 8.267 3.375 -5.342 1.00 89.06 87 ALA A C 1
ATOM 708 O O . ALA A 1 87 ? 8.760 2.261 -5.487 1.00 89.06 87 ALA A O 1
ATOM 709 N N . LYS A 1 88 ? 8.887 4.337 -4.647 1.00 87.94 88 LYS A N 1
ATOM 710 C CA . LYS A 1 88 ? 10.215 4.173 -4.037 1.00 87.94 88 LYS A CA 1
ATOM 711 C C . LYS A 1 88 ? 10.258 3.111 -2.931 1.00 87.94 88 LYS A C 1
ATOM 713 O O . LYS A 1 88 ? 11.295 2.486 -2.715 1.00 87.94 88 LYS A O 1
ATOM 718 N N . ASP A 1 89 ? 9.163 2.930 -2.196 1.00 91.50 89 ASP A N 1
ATOM 719 C CA . ASP A 1 89 ? 9.086 1.879 -1.183 1.00 91.50 89 ASP A CA 1
ATOM 720 C C . ASP A 1 89 ? 8.991 0.513 -1.850 1.00 91.50 89 ASP A C 1
ATOM 722 O O . ASP A 1 89 ? 9.754 -0.377 -1.491 1.00 91.50 89 ASP A O 1
ATOM 726 N N . LEU A 1 90 ? 8.149 0.378 -2.878 1.00 89.56 90 LEU A N 1
ATOM 727 C CA . LEU A 1 90 ? 8.049 -0.852 -3.668 1.00 89.56 90 LEU A CA 1
ATOM 728 C C . LEU A 1 90 ? 9.374 -1.218 -4.341 1.00 89.56 90 LEU A C 1
ATOM 730 O O . LEU A 1 90 ? 9.750 -2.382 -4.335 1.00 89.56 90 LEU A O 1
ATOM 734 N N . GLU A 1 91 ? 10.093 -0.236 -4.885 1.00 88.81 91 GLU A N 1
ATOM 735 C CA . GLU A 1 91 ? 11.415 -0.433 -5.485 1.00 88.81 91 GLU A CA 1
ATOM 736 C C . GLU A 1 91 ? 12.414 -0.985 -4.461 1.00 88.81 91 GLU A C 1
ATOM 738 O O . GLU A 1 91 ? 13.113 -1.964 -4.722 1.00 88.81 91 GLU A O 1
ATOM 743 N N . ARG A 1 92 ? 12.434 -0.404 -3.257 1.00 90.94 92 ARG A N 1
ATOM 744 C CA . ARG A 1 92 ? 13.272 -0.891 -2.159 1.00 90.94 92 ARG A CA 1
ATOM 745 C C . ARG A 1 92 ? 12.894 -2.315 -1.752 1.00 90.94 92 ARG A C 1
ATOM 747 O O . ARG A 1 92 ? 13.792 -3.127 -1.559 1.00 90.94 92 ARG A O 1
ATOM 754 N N . GLU A 1 93 ? 11.603 -2.614 -1.613 1.00 91.12 93 GLU A N 1
ATOM 755 C CA . GLU A 1 93 ? 11.147 -3.967 -1.274 1.00 91.12 93 GLU A CA 1
ATOM 756 C C . GLU A 1 93 ? 11.499 -4.972 -2.379 1.00 91.12 93 GLU A C 1
ATOM 758 O O . GLU A 1 93 ? 11.989 -6.055 -2.075 1.00 91.12 93 GLU A O 1
ATOM 763 N N . LEU A 1 94 ? 11.340 -4.600 -3.654 1.00 89.44 94 LEU A N 1
ATOM 764 C CA . LEU A 1 94 ? 11.707 -5.431 -4.801 1.00 89.44 94 LEU A CA 1
ATOM 765 C C . LEU A 1 94 ? 13.197 -5.782 -4.776 1.00 89.44 94 LEU A C 1
ATOM 767 O O . LEU A 1 94 ? 13.544 -6.953 -4.878 1.00 89.44 94 LEU A O 1
ATOM 771 N N . PHE A 1 95 ? 14.080 -4.796 -4.596 1.00 88.56 95 PHE A N 1
ATOM 772 C CA . PHE A 1 95 ? 15.529 -5.031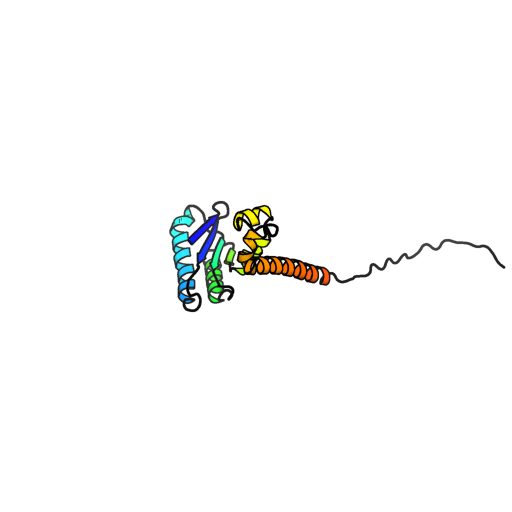 -4.578 1.00 88.56 95 PHE A CA 1
ATOM 773 C C . PHE A 1 95 ? 16.047 -5.710 -3.304 1.00 88.56 95 PHE A C 1
ATOM 775 O O . PHE A 1 95 ? 17.213 -6.105 -3.262 1.00 88.56 95 PHE A O 1
ATOM 782 N N . ASN A 1 96 ? 15.201 -5.872 -2.284 1.00 92.62 96 ASN A N 1
ATOM 783 C CA . ASN A 1 96 ? 15.501 -6.702 -1.119 1.00 92.62 96 ASN A CA 1
ATOM 784 C C . ASN A 1 96 ? 15.154 -8.185 -1.344 1.00 92.62 96 ASN A C 1
ATOM 786 O O . ASN A 1 96 ? 15.528 -9.022 -0.519 1.00 92.62 96 ASN A O 1
ATOM 790 N N . LEU A 1 97 ? 14.434 -8.526 -2.419 1.00 90.25 97 LEU A N 1
ATOM 791 C CA . LEU A 1 97 ? 14.119 -9.913 -2.749 1.00 90.25 97 LEU A CA 1
ATOM 792 C C . LEU A 1 97 ? 15.346 -10.648 -3.325 1.00 90.25 97 LEU A C 1
ATOM 794 O O . LEU A 1 97 ? 16.237 -10.021 -3.897 1.00 90.25 97 LEU A O 1
ATOM 798 N N . PRO A 1 98 ? 15.388 -11.988 -3.220 1.00 91.75 98 PRO A N 1
ATOM 799 C CA . PRO A 1 98 ? 16.351 -12.813 -3.947 1.00 91.75 98 PRO A CA 1
ATOM 800 C C . PRO A 1 98 ? 16.285 -12.611 -5.471 1.00 91.75 98 PRO A C 1
ATOM 802 O O . PRO A 1 98 ? 15.213 -12.361 -6.024 1.00 91.75 98 PRO A O 1
ATOM 805 N N . ASP A 1 99 ? 17.417 -12.765 -6.164 1.00 85.50 99 ASP A N 1
ATOM 806 C CA . ASP A 1 99 ? 17.534 -12.502 -7.609 1.00 85.50 99 ASP A CA 1
ATOM 807 C C . ASP A 1 99 ? 16.560 -13.332 -8.469 1.00 85.50 99 ASP A C 1
ATOM 809 O O . ASP A 1 99 ? 16.059 -12.846 -9.484 1.00 85.50 99 ASP A O 1
ATOM 813 N N . ASP A 1 100 ? 16.267 -14.573 -8.079 1.00 88.00 100 ASP A N 1
ATOM 814 C CA . ASP A 1 100 ? 15.292 -15.442 -8.747 1.00 88.00 100 ASP A CA 1
ATOM 815 C C . ASP A 1 100 ? 13.859 -14.906 -8.610 1.00 88.00 100 ASP A C 1
ATOM 817 O O . ASP A 1 100 ? 13.105 -14.884 -9.586 1.00 88.00 100 ASP A O 1
ATOM 821 N N . MET A 1 101 ? 13.510 -14.380 -7.435 1.00 88.69 101 MET A N 1
ATOM 822 C CA . MET A 1 101 ? 12.219 -13.735 -7.188 1.00 88.69 101 MET A CA 1
ATOM 823 C C . MET A 1 101 ? 12.103 -12.406 -7.934 1.00 88.69 101 MET A C 1
ATOM 825 O O . MET A 1 101 ? 11.062 -12.132 -8.531 1.00 88.69 101 MET A O 1
ATOM 829 N N . ILE A 1 102 ? 13.174 -11.607 -7.974 1.00 87.81 102 ILE A N 1
ATOM 830 C CA . ILE A 1 102 ? 13.217 -10.379 -8.780 1.00 87.81 102 ILE A CA 1
ATOM 831 C C . ILE A 1 102 ? 12.969 -10.719 -10.253 1.00 87.81 102 ILE A C 1
ATOM 833 O O . ILE A 1 102 ? 12.101 -10.112 -10.878 1.00 87.81 102 ILE A O 1
ATOM 837 N N . ARG A 1 103 ? 13.660 -11.726 -10.806 1.00 84.62 103 ARG A N 1
ATOM 838 C CA . ARG A 1 103 ? 13.438 -12.191 -12.189 1.00 84.62 103 ARG A CA 1
ATOM 839 C C . ARG A 1 103 ? 12.012 -12.693 -12.406 1.00 84.62 103 ARG A C 1
ATOM 841 O O . ARG A 1 103 ? 11.431 -12.423 -13.449 1.00 84.62 103 ARG A O 1
ATOM 848 N N . SER A 1 104 ? 11.412 -13.366 -11.425 1.00 87.12 104 SER A N 1
ATOM 849 C CA . SER A 1 104 ? 10.009 -13.781 -11.521 1.00 87.12 104 SER A CA 1
ATOM 850 C C . SER A 1 104 ? 9.037 -12.598 -11.561 1.00 87.12 104 SER A C 1
ATOM 852 O O . SER A 1 104 ? 8.008 -12.695 -12.225 1.00 87.12 104 SER A O 1
ATOM 854 N N . VAL A 1 105 ? 9.323 -11.510 -10.841 1.00 85.62 105 VAL A N 1
ATOM 855 C CA . VAL A 1 105 ? 8.455 -10.322 -10.779 1.00 85.62 105 VAL A CA 1
ATOM 856 C C . VAL A 1 105 ? 8.633 -9.430 -12.009 1.00 85.62 105 VAL A C 1
ATOM 858 O O . VAL A 1 105 ? 7.650 -8.958 -12.573 1.00 85.62 105 VAL A O 1
ATOM 861 N N . VAL A 1 106 ? 9.880 -9.195 -12.426 1.00 84.38 106 VAL A N 1
ATOM 862 C CA . VAL A 1 106 ? 10.226 -8.297 -13.542 1.00 84.38 106 VAL A CA 1
ATOM 863 C C . VAL A 1 106 ? 10.105 -9.007 -14.900 1.00 84.38 106 VAL A C 1
ATOM 865 O O . VAL A 1 106 ? 9.937 -8.357 -15.930 1.00 84.38 106 VAL A O 1
ATOM 868 N N . GLY A 1 107 ? 10.147 -10.340 -14.913 1.00 79.94 107 GLY A N 1
ATOM 869 C CA . GLY A 1 107 ? 10.140 -11.156 -16.121 1.00 79.94 107 GLY A CA 1
ATOM 870 C C . GLY A 1 107 ? 11.534 -11.297 -16.735 1.00 79.94 107 GLY A C 1
ATOM 871 O O . GLY A 1 107 ? 12.548 -11.394 -16.041 1.00 79.94 107 GLY A O 1
ATOM 872 N N . HIS A 1 108 ? 11.597 -11.347 -18.065 1.00 71.50 108 HIS A N 1
ATOM 873 C CA . HIS A 1 108 ? 12.862 -11.503 -18.776 1.00 71.50 108 HIS A CA 1
ATOM 874 C C . HIS A 1 108 ? 13.668 -10.198 -18.718 1.00 71.50 108 HIS A C 1
ATOM 876 O O . HIS A 1 108 ? 13.292 -9.196 -19.326 1.00 71.50 108 HIS A O 1
ATOM 882 N N . LEU A 1 109 ? 14.785 -10.210 -17.989 1.00 66.69 109 LEU A N 1
ATOM 883 C CA . LEU A 1 109 ? 15.795 -9.164 -18.110 1.00 66.69 109 LEU A CA 1
ATOM 884 C C . LEU A 1 109 ? 16.536 -9.396 -19.432 1.00 66.69 109 LEU A C 1
ATOM 886 O O . LEU A 1 109 ? 17.010 -10.515 -19.633 1.00 66.69 109 LEU A O 1
ATOM 890 N N . PRO A 1 110 ? 16.617 -8.402 -20.333 1.00 62.41 110 PRO A N 1
ATOM 891 C CA . PRO A 1 110 ? 17.311 -8.579 -21.599 1.00 62.41 110 PRO A CA 1
ATOM 892 C C . PRO A 1 110 ? 18.772 -8.929 -21.333 1.00 62.41 110 PRO A C 1
ATOM 894 O O . PRO A 1 110 ? 19.456 -8.233 -20.577 1.00 62.41 110 PRO A O 1
ATOM 897 N N . ASP A 1 111 ? 19.209 -10.033 -21.931 1.00 59.75 111 ASP A N 1
ATOM 898 C CA . ASP A 1 111 ? 20.572 -10.519 -21.807 1.00 59.75 111 ASP A CA 1
ATOM 899 C C . ASP A 1 111 ? 21.518 -9.579 -22.560 1.00 59.75 111 ASP A C 1
ATOM 901 O O . ASP A 1 111 ? 21.275 -9.231 -23.719 1.00 59.75 111 ASP A O 1
ATOM 905 N N . ILE A 1 112 ? 22.571 -9.121 -21.884 1.00 60.12 112 ILE A N 1
ATOM 906 C CA . ILE A 1 112 ? 23.506 -8.120 -22.426 1.00 60.12 112 ILE A CA 1
ATOM 907 C C . ILE A 1 112 ? 24.352 -8.745 -23.551 1.00 60.12 112 ILE A C 1
ATOM 909 O O . ILE A 1 112 ? 24.850 -8.035 -24.423 1.00 60.12 112 ILE A O 1
ATOM 913 N N . ASP A 1 113 ? 24.445 -10.076 -23.568 1.00 59.78 113 ASP A N 1
ATOM 914 C CA . ASP A 1 113 ? 25.324 -10.843 -24.450 1.00 59.78 113 ASP A CA 1
ATOM 915 C C . ASP A 1 113 ? 24.732 -11.082 -25.853 1.00 59.78 113 ASP A C 1
ATOM 917 O O . ASP A 1 113 ? 25.407 -11.607 -26.742 1.00 59.78 113 ASP A O 1
ATOM 921 N N . HIS A 1 114 ? 23.487 -10.660 -26.093 1.00 54.47 114 HIS A N 1
ATOM 922 C CA . HIS A 1 114 ? 22.840 -10.740 -27.400 1.00 54.47 114 HIS A CA 1
ATOM 923 C C . HIS A 1 114 ? 22.638 -9.339 -27.996 1.00 54.47 114 HIS A C 1
ATOM 925 O O . HIS A 1 114 ? 21.660 -8.647 -27.712 1.00 54.47 114 HIS A O 1
ATOM 931 N N . GLU A 1 115 ? 23.569 -8.945 -28.876 1.00 53.81 115 GLU A N 1
ATOM 932 C CA . GLU A 1 115 ? 23.594 -7.665 -29.612 1.00 53.81 115 GLU A CA 1
ATOM 933 C C . GLU A 1 115 ? 22.272 -7.310 -30.315 1.00 53.81 115 GLU A C 1
ATOM 935 O O . GLU A 1 115 ? 21.955 -6.135 -30.498 1.00 53.81 115 GLU A O 1
ATOM 940 N N . GLU A 1 116 ? 21.455 -8.305 -30.657 1.00 51.28 116 GLU A N 1
ATOM 941 C CA . GLU A 1 116 ? 20.180 -8.116 -31.353 1.00 51.28 116 GLU A CA 1
ATOM 942 C C . GLU A 1 116 ? 19.126 -7.366 -30.505 1.00 51.28 116 GLU A C 1
ATOM 944 O O . GLU A 1 116 ? 18.254 -6.690 -31.052 1.00 51.28 116 GLU A O 1
ATOM 949 N N . TYR A 1 117 ? 19.253 -7.369 -29.170 1.00 51.09 117 TYR A N 1
ATOM 950 C CA . TYR A 1 117 ? 18.368 -6.626 -28.254 1.00 51.09 117 TYR A CA 1
ATOM 951 C C . TYR A 1 117 ? 18.887 -5.223 -27.893 1.00 51.09 117 TYR A C 1
ATOM 953 O O . TYR A 1 117 ? 18.245 -4.482 -27.138 1.00 51.09 117 TYR A O 1
ATOM 961 N N . MET A 1 118 ? 20.026 -4.810 -28.456 1.00 49.03 118 MET A N 1
ATOM 962 C CA . MET A 1 118 ? 20.719 -3.576 -28.080 1.00 49.03 118 MET A CA 1
ATOM 963 C C . MET A 1 118 ? 19.983 -2.292 -28.508 1.00 49.03 118 MET A C 1
ATOM 965 O O . MET A 1 118 ? 20.282 -1.216 -27.997 1.00 49.03 118 MET A O 1
ATOM 969 N N . PHE A 1 119 ? 18.950 -2.355 -29.354 1.00 46.50 119 PHE A N 1
ATOM 970 C CA . PHE A 1 119 ? 18.120 -1.173 -29.650 1.00 46.50 119 PHE A CA 1
ATOM 971 C C . PHE A 1 119 ? 17.118 -0.826 -28.529 1.00 46.50 119 PHE A C 1
ATOM 973 O O . PHE A 1 119 ? 16.633 0.302 -28.459 1.00 46.50 119 PHE A O 1
ATOM 980 N N . VAL A 1 120 ? 16.876 -1.748 -27.587 1.00 51.22 120 VAL A N 1
ATOM 981 C CA . VAL A 1 120 ? 16.088 -1.520 -26.354 1.00 51.22 120 VAL A CA 1
ATOM 982 C C . VAL A 1 120 ? 16.987 -1.002 -25.203 1.00 51.22 120 VAL A C 1
ATOM 984 O O . VAL A 1 120 ? 16.525 -0.730 -24.095 1.00 51.22 120 VAL A O 1
ATOM 987 N N . SER A 1 121 ? 18.293 -0.828 -25.460 1.00 55.56 121 SER A N 1
ATOM 988 C CA . SER A 1 121 ? 19.344 -0.753 -24.433 1.00 55.56 121 SER A CA 1
ATOM 989 C C . SER A 1 121 ? 19.457 0.550 -23.644 1.00 55.56 121 SER A C 1
ATOM 991 O O . SER A 1 121 ? 20.128 0.566 -22.617 1.00 55.56 121 SER A O 1
ATOM 993 N N . GLY A 1 122 ? 18.831 1.652 -24.064 1.00 56.59 122 GLY A N 1
ATOM 994 C CA . GLY A 1 122 ? 19.022 2.940 -23.384 1.00 56.59 122 GLY A CA 1
ATOM 995 C C . GLY A 1 122 ? 18.488 2.936 -21.948 1.00 56.59 122 GLY A C 1
ATOM 996 O O . GLY A 1 122 ? 19.187 3.307 -21.006 1.00 56.59 122 GLY A O 1
ATOM 997 N N . PHE A 1 123 ? 17.255 2.458 -21.772 1.00 58.84 123 PHE A N 1
ATOM 998 C CA . PHE A 1 123 ? 16.621 2.387 -20.457 1.00 58.84 123 PHE A CA 1
ATOM 999 C C . PHE A 1 123 ? 17.211 1.258 -19.606 1.00 58.84 123 PHE A C 1
ATOM 1001 O O . PHE A 1 123 ? 17.418 1.434 -18.412 1.00 58.84 123 PHE A O 1
ATOM 1008 N N . THR A 1 124 ? 17.554 0.116 -20.200 1.00 59.31 124 THR A N 1
ATOM 1009 C CA . THR A 1 124 ? 18.103 -1.029 -19.457 1.00 59.31 124 THR A CA 1
ATOM 1010 C C . THR A 1 124 ? 19.554 -0.809 -19.047 1.00 59.31 124 THR A C 1
ATOM 1012 O O . THR A 1 124 ? 19.910 -1.124 -17.916 1.00 59.31 124 THR A O 1
ATOM 1015 N N . CYS A 1 125 ? 20.376 -0.189 -19.898 1.00 60.41 125 CYS A N 1
ATOM 1016 C CA . CYS A 1 125 ? 21.722 0.246 -19.528 1.00 60.41 125 CYS A CA 1
ATOM 1017 C C . CYS A 1 125 ? 21.656 1.276 -18.396 1.00 60.41 125 CYS A C 1
ATOM 1019 O O . CYS A 1 125 ? 22.390 1.158 -17.417 1.00 60.41 125 CYS A O 1
ATOM 1021 N N . PHE A 1 126 ? 20.711 2.220 -18.469 1.00 74.81 126 PHE A N 1
ATOM 1022 C CA . PHE A 1 126 ? 20.471 3.175 -17.392 1.00 74.81 126 PHE A CA 1
ATOM 1023 C C . PHE A 1 126 ? 20.059 2.489 -16.081 1.00 74.81 126 PHE A C 1
ATOM 1025 O O . PHE A 1 126 ? 20.672 2.756 -15.052 1.00 74.81 126 PHE A O 1
ATOM 1032 N N . ILE A 1 127 ? 19.081 1.576 -16.102 1.00 76.00 127 ILE A N 1
ATOM 1033 C CA . ILE A 1 127 ? 18.617 0.869 -14.898 1.00 76.00 127 ILE A CA 1
ATOM 1034 C C . ILE A 1 127 ? 19.722 -0.020 -14.315 1.00 76.00 127 ILE A C 1
ATOM 1036 O O . ILE A 1 127 ? 19.974 0.040 -13.115 1.00 76.00 127 ILE A O 1
ATOM 1040 N N . SER A 1 128 ? 20.453 -0.776 -15.134 1.00 72.38 128 SER A N 1
ATOM 1041 C CA . SER A 1 128 ? 21.581 -1.597 -14.673 1.00 72.38 128 SER A CA 1
ATOM 1042 C C . SER A 1 128 ? 22.721 -0.753 -14.097 1.00 72.38 128 SER A C 1
ATOM 1044 O O . SER A 1 128 ? 23.276 -1.083 -13.045 1.00 72.38 128 SER A O 1
ATOM 1046 N N . ALA A 1 129 ? 23.057 0.367 -14.744 1.00 77.44 129 ALA A N 1
ATOM 1047 C CA . ALA A 1 129 ? 24.043 1.311 -14.227 1.00 77.44 129 ALA A CA 1
ATOM 1048 C C . ALA A 1 129 ? 23.577 1.937 -12.905 1.00 77.44 129 ALA A C 1
ATOM 1050 O O . ALA A 1 129 ? 24.375 2.066 -11.976 1.00 77.44 129 ALA A O 1
ATOM 1051 N N . TRP A 1 130 ? 22.289 2.264 -12.794 1.00 78.38 130 TRP A N 1
ATOM 1052 C CA . TRP A 1 130 ? 21.690 2.818 -11.585 1.00 78.38 130 TRP A CA 1
ATOM 1053 C C . TRP A 1 130 ? 21.701 1.819 -10.425 1.00 78.38 130 TRP A C 1
ATOM 1055 O O . TRP A 1 130 ? 22.162 2.160 -9.337 1.00 78.38 130 TRP A O 1
ATOM 1065 N N . ILE A 1 131 ? 21.304 0.565 -10.667 1.00 78.56 131 ILE A N 1
ATOM 1066 C CA . ILE A 1 131 ? 21.349 -0.523 -9.677 1.00 78.56 131 ILE A CA 1
ATOM 1067 C C . ILE A 1 131 ? 22.781 -0.719 -9.164 1.00 78.56 131 ILE A C 1
ATOM 1069 O O . ILE A 1 131 ? 23.015 -0.799 -7.955 1.00 78.56 131 ILE A O 1
ATOM 1073 N N . ASN A 1 132 ? 23.763 -0.764 -10.068 1.00 80.69 132 ASN A N 1
ATOM 1074 C CA . ASN A 1 132 ? 25.169 -0.904 -9.689 1.00 80.69 132 ASN A CA 1
ATOM 1075 C C . ASN A 1 132 ? 25.672 0.307 -8.894 1.00 80.69 132 ASN A C 1
ATOM 1077 O O . ASN A 1 132 ? 26.333 0.139 -7.865 1.00 80.69 132 ASN A O 1
ATOM 1081 N N . PHE A 1 133 ? 25.330 1.521 -9.327 1.00 86.44 133 PHE A N 1
ATOM 1082 C CA . PHE A 1 133 ? 25.675 2.745 -8.612 1.00 86.44 133 PHE A CA 1
ATOM 1083 C C . PHE A 1 133 ? 25.098 2.750 -7.193 1.00 86.44 133 PHE A C 1
ATOM 1085 O O . PHE A 1 133 ? 25.819 3.031 -6.233 1.00 86.44 133 PHE A O 1
ATOM 1092 N N . GLU A 1 134 ? 23.826 2.391 -7.040 1.00 83.06 134 GLU A N 1
ATOM 1093 C CA . GLU A 1 134 ? 23.144 2.396 -5.752 1.00 83.06 134 GLU A CA 1
ATOM 1094 C C . GLU A 1 134 ? 23.752 1.377 -4.776 1.00 83.06 134 GLU A C 1
ATOM 1096 O O . GLU A 1 134 ? 24.024 1.711 -3.616 1.00 83.06 134 GLU A O 1
ATOM 1101 N N . LYS A 1 135 ? 24.054 0.162 -5.254 1.00 79.44 135 LYS A N 1
ATOM 1102 C CA . LYS A 1 135 ? 24.744 -0.873 -4.467 1.00 79.44 135 LYS A CA 1
ATOM 1103 C C . LYS A 1 135 ? 26.111 -0.385 -3.975 1.00 79.44 135 LYS A C 1
ATOM 1105 O O . LYS A 1 135 ? 26.426 -0.512 -2.788 1.00 79.44 135 LYS A O 1
ATOM 1110 N N . ILE A 1 136 ? 26.901 0.239 -4.853 1.00 83.06 136 ILE A N 1
ATOM 1111 C CA . ILE A 1 136 ? 28.234 0.767 -4.515 1.00 83.06 136 ILE A CA 1
ATOM 1112 C C . ILE A 1 136 ? 28.137 1.941 -3.531 1.00 83.06 136 ILE A C 1
ATOM 1114 O O . ILE A 1 136 ? 28.904 2.005 -2.563 1.00 83.06 136 ILE A O 1
ATOM 1118 N N . ALA A 1 137 ? 27.204 2.868 -3.748 1.00 78.94 137 ALA A N 1
ATOM 1119 C CA . ALA A 1 137 ? 27.008 4.025 -2.880 1.00 78.94 137 ALA A CA 1
ATOM 1120 C C . ALA A 1 137 ? 26.588 3.598 -1.465 1.00 78.94 137 ALA A C 1
ATOM 1122 O O . ALA A 1 137 ? 27.180 4.054 -0.482 1.00 78.94 137 ALA A O 1
ATOM 1123 N N . ARG A 1 138 ? 25.633 2.666 -1.349 1.00 74.69 138 ARG A N 1
ATOM 1124 C CA . ARG A 1 138 ? 25.188 2.115 -0.058 1.00 74.69 138 ARG A CA 1
ATOM 1125 C C . ARG A 1 138 ? 26.324 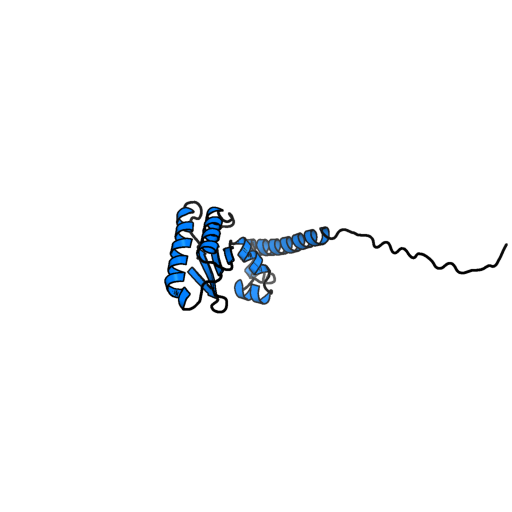1.397 0.668 1.00 74.69 138 ARG A C 1
ATOM 1127 O O . ARG A 1 138 ? 26.511 1.635 1.860 1.00 74.69 138 ARG A O 1
ATOM 1134 N N . HIS A 1 139 ? 27.131 0.608 -0.045 1.00 75.44 139 HIS A N 1
ATOM 1135 C CA . HIS A 1 139 ? 28.298 -0.059 0.537 1.00 75.44 139 HIS A CA 1
ATOM 1136 C C . HIS A 1 139 ? 29.327 0.946 1.076 1.00 75.44 139 HIS A C 1
ATOM 1138 O O . HIS A 1 139 ? 29.757 0.830 2.221 1.00 75.44 139 HIS A O 1
ATOM 1144 N N . LYS A 1 140 ? 29.683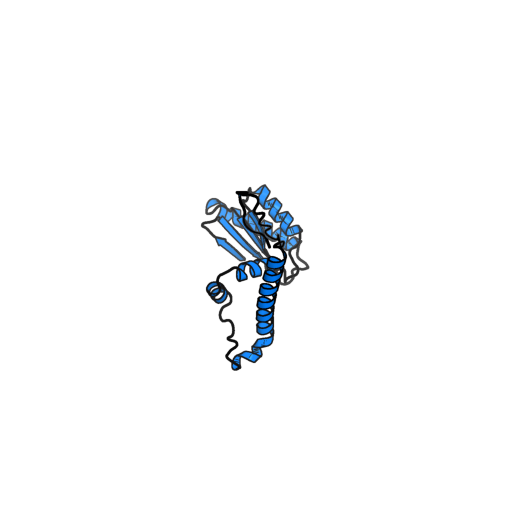 1.984 0.305 1.00 72.88 140 LYS A N 1
ATOM 1145 C CA . LYS A 1 140 ? 30.634 3.018 0.757 1.00 72.88 140 LYS A CA 1
ATOM 1146 C C . LYS A 1 140 ? 30.126 3.801 1.967 1.00 72.88 140 LYS A C 1
ATOM 1148 O O . LYS A 1 140 ? 30.902 4.062 2.883 1.00 72.88 140 LYS A O 1
ATOM 1153 N N . VAL A 1 141 ? 28.838 4.140 2.005 1.00 71.81 141 VAL A N 1
ATOM 1154 C CA . VAL A 1 141 ? 28.222 4.818 3.160 1.00 71.81 141 VAL A CA 1
ATOM 1155 C C . VAL A 1 141 ? 28.213 3.913 4.398 1.00 71.81 141 VAL A C 1
ATOM 1157 O O . VAL A 1 141 ? 28.423 4.400 5.509 1.00 71.81 141 VAL A O 1
ATOM 1160 N N . PHE A 1 142 ? 28.019 2.602 4.226 1.00 63.19 142 PHE A N 1
ATOM 1161 C CA . PHE A 1 142 ? 28.068 1.634 5.324 1.00 63.19 142 PHE A CA 1
ATOM 1162 C C . PHE A 1 142 ? 29.499 1.420 5.843 1.00 63.19 142 PHE A C 1
ATOM 1164 O O . PHE A 1 142 ? 29.724 1.448 7.053 1.00 63.19 142 PHE A O 1
ATOM 1171 N N . SER A 1 143 ? 30.487 1.300 4.949 1.00 63.16 143 SER A N 1
ATOM 1172 C CA . SER A 1 143 ? 31.905 1.194 5.320 1.00 63.16 143 SER A CA 1
ATOM 1173 C C . SER A 1 143 ? 32.448 2.472 5.970 1.00 63.16 143 SER A C 1
ATOM 1175 O O . SER A 1 143 ? 33.273 2.386 6.872 1.00 63.16 143 SER A O 1
ATOM 1177 N N . ALA A 1 144 ? 31.965 3.654 5.575 1.00 60.12 144 ALA A N 1
ATOM 1178 C CA . ALA A 1 144 ? 32.377 4.932 6.164 1.00 60.12 144 ALA A CA 1
ATOM 1179 C C . ALA A 1 144 ? 31.790 5.197 7.568 1.00 60.12 144 ALA A C 1
ATOM 1181 O O . ALA A 1 144 ? 32.279 6.075 8.276 1.00 60.12 144 ALA A O 1
ATOM 1182 N N . LYS A 1 145 ? 30.755 4.454 7.990 1.00 53.47 145 LYS A N 1
ATOM 1183 C CA . LYS A 1 145 ? 30.146 4.563 9.330 1.00 53.47 145 LYS A CA 1
ATOM 1184 C C . LYS A 1 145 ? 30.812 3.687 10.400 1.00 53.47 145 LYS A C 1
ATOM 1186 O O . LYS A 1 145 ? 30.433 3.796 11.563 1.00 53.47 145 LYS A O 1
ATOM 1191 N N . GLN A 1 146 ? 31.790 2.851 10.049 1.00 49.06 146 GLN A N 1
ATOM 1192 C CA . GLN A 1 146 ? 32.630 2.145 11.023 1.00 49.06 146 GLN A CA 1
ATOM 1193 C C . GLN A 1 146 ? 33.747 3.101 11.481 1.00 49.06 146 GLN A C 1
ATOM 1195 O O . GLN A 1 146 ? 34.638 3.402 10.685 1.00 49.06 146 GLN A O 1
ATOM 1200 N N . PRO A 1 147 ? 33.740 3.628 12.722 1.00 50.94 147 PRO A N 1
ATOM 1201 C CA . PRO A 1 147 ? 34.864 4.421 13.188 1.00 50.94 147 PRO A CA 1
ATOM 1202 C C . PRO A 1 147 ? 36.072 3.494 13.334 1.00 50.94 147 PRO A C 1
ATOM 1204 O O . PRO A 1 147 ? 36.024 2.518 14.083 1.00 50.94 147 PRO A O 1
ATOM 1207 N N . ASN A 1 148 ? 37.166 3.817 12.641 1.00 54.84 148 ASN A N 1
ATOM 1208 C CA . ASN A 1 148 ? 38.488 3.262 12.916 1.00 54.84 148 ASN A CA 1
ATOM 1209 C C . ASN A 1 148 ? 38.811 3.479 14.403 1.00 54.84 148 ASN A C 1
ATOM 1211 O O . ASN A 1 148 ? 39.290 4.544 14.793 1.00 54.84 148 ASN A O 1
ATOM 1215 N N . ARG A 1 149 ? 38.547 2.480 15.248 1.00 41.03 149 ARG A N 1
ATOM 1216 C CA . ARG A 1 149 ? 39.117 2.408 16.591 1.00 41.03 149 ARG A CA 1
ATOM 1217 C C . ARG A 1 149 ? 40.376 1.546 16.484 1.00 41.03 149 ARG A C 1
ATOM 1219 O O . ARG A 1 149 ? 40.243 0.338 16.298 1.00 41.03 149 ARG A O 1
ATOM 1226 N N . PRO A 1 150 ? 41.586 2.120 16.590 1.00 43.50 150 PRO A N 1
ATOM 1227 C CA . PRO A 1 150 ? 42.784 1.305 16.680 1.00 43.50 150 PRO A CA 1
ATOM 1228 C C . PRO A 1 150 ? 42.723 0.488 17.976 1.00 43.50 150 PRO A C 1
ATOM 1230 O O . PRO A 1 150 ? 42.545 1.036 19.067 1.00 43.50 150 PRO A O 1
ATOM 1233 N N . LEU A 1 151 ? 42.837 -0.834 17.844 1.00 38.84 151 LEU A N 1
ATOM 1234 C CA . LEU A 1 151 ? 43.037 -1.756 18.957 1.00 38.84 151 LEU A CA 1
ATOM 1235 C C . LEU A 1 151 ? 44.431 -1.500 19.543 1.00 38.84 151 LEU A C 1
ATOM 1237 O O . LEU A 1 151 ? 45.427 -2.044 19.076 1.00 38.84 151 LEU A O 1
ATOM 1241 N N . PHE A 1 152 ? 44.509 -0.651 20.566 1.00 36.53 152 PHE A N 1
ATOM 1242 C CA . PHE A 1 152 ? 45.684 -0.587 21.429 1.00 36.53 152 PHE A CA 1
ATOM 1243 C C . PHE A 1 152 ? 45.687 -1.819 22.338 1.00 36.53 152 PHE A C 1
ATOM 1245 O O . PHE A 1 152 ? 44.990 -1.852 23.351 1.00 36.53 152 PHE A O 1
ATOM 1252 N N . TYR A 1 153 ? 46.480 -2.829 21.984 1.00 33.09 153 TYR A N 1
ATOM 1253 C CA . TYR A 1 153 ? 46.857 -3.891 22.912 1.00 33.09 153 TYR A CA 1
ATOM 1254 C C . TYR A 1 153 ? 47.925 -3.319 23.857 1.00 33.09 153 TYR A C 1
ATOM 1256 O O . TYR A 1 153 ? 49.069 -3.100 23.463 1.00 33.09 153 TYR A O 1
ATOM 1264 N N . ARG A 1 154 ? 47.544 -2.998 25.099 1.00 31.27 154 ARG A N 1
ATOM 1265 C CA . ARG A 1 154 ? 48.507 -2.776 26.186 1.00 31.27 154 ARG A CA 1
ATOM 1266 C C . ARG A 1 154 ? 48.816 -4.134 26.803 1.00 31.27 154 ARG A C 1
ATOM 1268 O O . ARG A 1 154 ? 48.040 -4.619 27.620 1.00 31.27 154 ARG A O 1
ATOM 1275 N N . GLU A 1 155 ? 49.946 -4.728 26.443 1.00 34.44 155 GLU A N 1
ATOM 1276 C CA . GLU A 1 155 ? 50.577 -5.706 27.326 1.00 34.44 155 GLU A CA 1
ATOM 1277 C C . GLU A 1 155 ? 51.228 -4.939 28.475 1.00 34.44 155 GLU A C 1
ATOM 1279 O O . GLU A 1 155 ? 52.174 -4.175 28.285 1.00 34.44 155 GLU A O 1
ATOM 1284 N N . SER A 1 156 ? 50.689 -5.105 29.679 1.00 31.56 156 SER A N 1
ATOM 1285 C CA . SER A 1 156 ? 51.355 -4.676 30.899 1.00 31.56 156 SER A CA 1
ATOM 1286 C C . SER A 1 156 ? 51.622 -5.880 31.787 1.00 31.56 156 SER A C 1
ATOM 1288 O O . SER A 1 156 ? 50.698 -6.458 32.358 1.00 31.56 156 SER A O 1
ATOM 1290 N N . SER A 1 157 ? 52.922 -6.124 31.951 1.00 30.81 157 SER A N 1
ATOM 1291 C CA . SER A 1 157 ? 53.564 -6.590 33.178 1.00 30.81 157 SER A CA 1
ATOM 1292 C C . SER A 1 157 ? 53.628 -8.096 33.402 1.00 30.81 157 SER A C 1
ATOM 1294 O O . SER A 1 157 ? 52.739 -8.681 34.006 1.00 30.81 157 SER A O 1
ATOM 1296 N N . GLN A 1 158 ? 54.807 -8.657 33.127 1.00 33.28 158 GLN A N 1
ATOM 1297 C CA . GLN A 1 158 ? 55.502 -9.484 34.114 1.00 33.28 158 GLN A CA 1
ATOM 1298 C C . GLN A 1 158 ? 57.010 -9.192 34.078 1.00 33.28 158 GLN A C 1
ATOM 1300 O O . GLN A 1 158 ? 57.761 -9.678 33.240 1.00 33.28 158 GLN A O 1
ATOM 1305 N N . CYS A 1 159 ? 57.445 -8.360 35.028 1.00 31.50 159 CYS A N 1
ATOM 1306 C CA . CYS A 1 159 ? 58.810 -8.359 35.541 1.00 31.50 159 CYS A CA 1
ATOM 1307 C C . CYS A 1 159 ? 59.128 -9.748 36.106 1.00 31.50 159 CYS A C 1
ATOM 1309 O O . CYS A 1 159 ? 58.499 -10.125 37.088 1.00 31.50 159 CYS A O 1
ATOM 1311 N N . PHE A 1 160 ? 60.148 -10.443 35.596 1.00 32.69 160 PHE A N 1
ATOM 1312 C CA . PHE A 1 160 ? 60.942 -11.375 36.407 1.00 32.69 160 PHE A CA 1
ATOM 1313 C C . PHE A 1 160 ? 62.376 -11.527 35.859 1.00 32.69 160 PHE A C 1
ATOM 1315 O O . PHE A 1 160 ? 62.637 -12.231 34.899 1.00 32.69 160 PHE A O 1
ATOM 1322 N N . SER A 1 161 ? 63.290 -10.827 36.540 1.00 31.59 161 SER A N 1
ATOM 1323 C CA . SER A 1 161 ? 64.660 -11.205 36.932 1.00 31.59 161 SER A CA 1
ATOM 1324 C C . SER A 1 161 ? 65.710 -11.733 35.925 1.00 31.59 161 SER A C 1
ATOM 1326 O O . SER A 1 161 ? 65.637 -12.854 35.444 1.00 31.59 161 SER A O 1
ATOM 1328 N N . LYS A 1 162 ? 66.837 -10.994 35.945 1.00 34.34 162 LYS A N 1
ATOM 1329 C CA . LYS A 1 162 ? 68.251 -11.434 36.071 1.00 34.34 162 LYS A CA 1
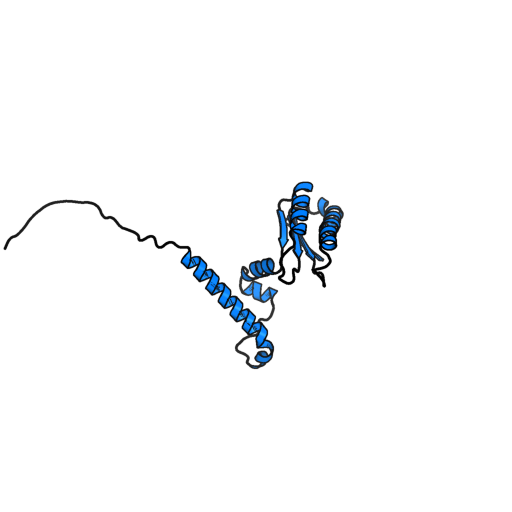ATOM 1330 C C . LYS A 1 162 ? 69.103 -11.707 34.813 1.00 34.34 162 LYS A C 1
ATOM 1332 O O . LYS A 1 162 ? 69.130 -12.805 34.288 1.00 34.34 162 LYS A O 1
ATOM 1337 N N . LYS A 1 163 ? 69.988 -10.717 34.597 1.00 34.03 163 LYS A N 1
ATOM 1338 C CA . LYS A 1 163 ? 71.475 -10.754 34.615 1.00 34.03 163 LYS A CA 1
ATOM 1339 C C . LYS A 1 163 ? 72.256 -11.513 33.523 1.00 34.03 163 LYS A C 1
ATOM 1341 O O . LYS A 1 163 ? 72.019 -12.684 33.284 1.00 34.03 163 LYS A O 1
ATOM 1346 N N . GLN A 1 164 ? 73.367 -10.842 33.163 1.00 34.16 164 GLN A N 1
ATOM 1347 C CA . GLN A 1 164 ? 74.622 -11.249 32.490 1.00 34.16 164 GLN A CA 1
ATOM 1348 C C . GLN A 1 164 ? 74.697 -10.801 31.019 1.00 34.16 164 GLN A C 1
ATOM 1350 O O . GLN A 1 164 ? 73.760 -11.030 30.276 1.00 34.16 164 GLN A O 1
ATOM 1355 N N . ASN A 1 165 ? 75.754 -10.155 30.516 1.00 32.69 165 ASN A N 1
ATOM 1356 C CA . ASN A 1 165 ? 77.053 -9.767 31.076 1.00 32.69 165 ASN A CA 1
ATOM 1357 C C . ASN A 1 165 ? 77.681 -8.644 30.221 1.00 32.69 165 ASN A C 1
ATOM 1359 O O . ASN A 1 165 ? 77.356 -8.491 29.050 1.00 32.69 165 ASN A O 1
ATOM 1363 N N . ASN A 1 166 ? 78.595 -7.915 30.861 1.00 34.81 166 ASN A N 1
ATOM 1364 C CA . ASN A 1 166 ? 79.523 -6.902 30.347 1.00 34.81 166 ASN A CA 1
ATOM 1365 C C . ASN A 1 166 ? 80.294 -7.310 29.074 1.00 34.81 166 ASN A C 1
ATOM 1367 O O . ASN A 1 166 ? 80.758 -8.448 29.001 1.00 34.81 166 ASN A O 1
ATOM 1371 N N . PHE A 1 167 ? 80.551 -6.351 28.179 1.00 37.84 167 PHE A N 1
ATOM 1372 C CA . PHE A 1 167 ? 81.870 -5.724 27.973 1.00 37.84 167 PHE A CA 1
ATOM 1373 C C . PHE A 1 167 ? 81.703 -4.378 27.258 1.00 37.84 167 PHE A C 1
ATOM 1375 O O . PHE A 1 167 ? 80.753 -4.266 26.453 1.00 37.84 167 PHE A O 1
#

pLDDT: mean 76.29, std 19.72, range [30.81, 96.38]

Foldseek 3Di:
DKDDDQVVLEIEAEDEDPDPPPDPVVLLVCVVVVVVVCCVPPCVPGNRQEYEYEYAPVPVDDDVSNVVSQVVVCVVRVHNYYYYHYPVNVVVVLVVDPPVVNCVVVPDLDDPPDCVCCVVVPVSVVVVVVVVVVVVVVVVVVVVPDPPDPPPDDDDDDDDDDDDDDD